Protein AF-A0A930QMU8-F1 (afdb_monomer_lite)

Structure (mmCIF, N/CA/C/O backbone):
data_AF-A0A930QMU8-F1
#
_entry.id   AF-A0A930QMU8-F1
#
loop_
_atom_site.group_PDB
_atom_site.id
_atom_site.type_symbol
_atom_site.label_atom_id
_atom_site.label_alt_id
_atom_site.label_comp_id
_atom_site.label_asym_id
_atom_site.label_entity_id
_atom_site.label_seq_id
_atom_site.pdbx_PDB_ins_code
_atom_site.Cartn_x
_atom_site.Cartn_y
_atom_site.Cartn_z
_atom_site.occupancy
_atom_site.B_iso_or_equiv
_atom_site.auth_seq_id
_atom_site.auth_comp_id
_atom_site.auth_asym_id
_atom_site.auth_atom_id
_atom_site.pdbx_PDB_model_num
ATOM 1 N N . MET A 1 1 ? -9.863 -10.937 33.367 1.00 76.50 1 MET A N 1
ATOM 2 C CA . MET A 1 1 ? -9.272 -10.587 32.060 1.00 76.50 1 MET A CA 1
ATOM 3 C C . MET A 1 1 ? -10.043 -9.391 31.533 1.00 76.50 1 MET A C 1
ATOM 5 O O . MET A 1 1 ? -11.258 -9.501 31.423 1.00 76.50 1 MET A O 1
ATOM 9 N N . LYS A 1 2 ? -9.387 -8.244 31.334 1.00 84.69 2 LYS A N 1
ATOM 10 C CA . LYS A 1 2 ? -10.024 -7.022 30.831 1.00 84.69 2 LYS A CA 1
ATOM 11 C C . LYS A 1 2 ? -9.642 -6.863 29.361 1.00 84.69 2 LYS A C 1
ATOM 13 O O . LYS A 1 2 ? -8.486 -7.066 29.008 1.00 84.69 2 LYS A O 1
ATOM 18 N N . VAL A 1 3 ? -10.620 -6.569 28.519 1.00 88.62 3 VAL A N 1
ATOM 19 C CA . VAL A 1 3 ? -10.433 -6.342 27.082 1.00 88.62 3 VAL A CA 1
ATOM 20 C C . VAL A 1 3 ? -11.016 -4.988 26.738 1.00 88.62 3 VAL A C 1
ATOM 22 O O . VAL A 1 3 ? -12.001 -4.564 27.347 1.00 88.62 3 VAL A O 1
ATOM 25 N N . THR A 1 4 ? -10.403 -4.316 25.776 1.00 89.75 4 THR A N 1
ATOM 26 C CA . THR A 1 4 ? -10.909 -3.053 25.254 1.00 89.75 4 THR A CA 1
ATOM 27 C C . THR A 1 4 ? -11.528 -3.330 23.887 1.00 89.75 4 THR A C 1
ATOM 29 O O . THR A 1 4 ? -10.962 -4.058 23.074 1.00 89.75 4 THR A O 1
ATOM 32 N N . VAL A 1 5 ? -12.727 -2.806 23.639 1.00 89.19 5 VAL A N 1
ATOM 33 C CA . VAL A 1 5 ? -13.480 -3.058 22.402 1.00 89.19 5 VAL A CA 1
ATOM 34 C C . VAL A 1 5 ? -13.611 -1.754 21.634 1.00 89.19 5 VAL A C 1
ATOM 36 O O . VAL A 1 5 ? -13.987 -0.734 22.209 1.00 89.19 5 VAL A O 1
ATOM 39 N N . ILE A 1 6 ? -13.307 -1.800 20.341 1.00 91.62 6 ILE A N 1
ATOM 40 C CA . ILE A 1 6 ? -13.566 -0.722 19.390 1.00 91.62 6 ILE A CA 1
ATOM 41 C C . ILE A 1 6 ? -14.872 -1.081 18.682 1.00 91.62 6 ILE A C 1
ATOM 43 O O . ILE A 1 6 ? -14.968 -2.140 18.059 1.00 91.62 6 ILE A O 1
ATOM 47 N N . TYR A 1 7 ? -15.880 -0.227 18.812 1.00 91.06 7 TYR A N 1
ATOM 48 C CA . TYR A 1 7 ? -17.213 -0.435 18.253 1.00 91.06 7 TYR A CA 1
ATOM 49 C C . TYR A 1 7 ? -17.756 0.869 17.670 1.00 91.06 7 TYR A C 1
ATOM 51 O O . TYR A 1 7 ? -17.341 1.958 18.078 1.00 91.06 7 TYR A O 1
ATOM 59 N N . ASP A 1 8 ? -18.669 0.750 16.714 1.00 91.19 8 ASP A N 1
ATOM 60 C CA . ASP A 1 8 ? -19.448 1.872 16.207 1.00 91.19 8 ASP A CA 1
ATOM 61 C C . ASP A 1 8 ? -20.480 2.272 17.269 1.00 91.19 8 ASP A C 1
ATOM 63 O O . ASP A 1 8 ? -21.338 1.478 17.656 1.00 91.19 8 ASP A O 1
ATOM 67 N N . SER A 1 9 ? -20.394 3.499 17.781 1.00 89.50 9 SER A N 1
ATOM 68 C CA . SER A 1 9 ? -21.301 3.978 18.828 1.00 89.50 9 SER A CA 1
ATOM 69 C C . SER A 1 9 ? -22.716 4.285 18.329 1.00 89.50 9 SER A C 1
ATOM 71 O O . SER A 1 9 ? -23.627 4.392 19.149 1.00 89.50 9 SER A O 1
ATOM 73 N N . GLY A 1 10 ? -22.915 4.429 17.016 1.00 93.12 10 GLY A N 1
ATOM 74 C CA . GLY A 1 10 ? -24.215 4.655 16.393 1.00 93.12 10 GLY A CA 1
ATOM 75 C C . GLY A 1 10 ? -24.989 3.363 16.139 1.00 93.12 10 GLY A C 1
ATOM 76 O O . GLY A 1 10 ? -26.195 3.327 16.377 1.00 93.12 10 GLY A O 1
ATOM 77 N N . THR A 1 11 ? -24.314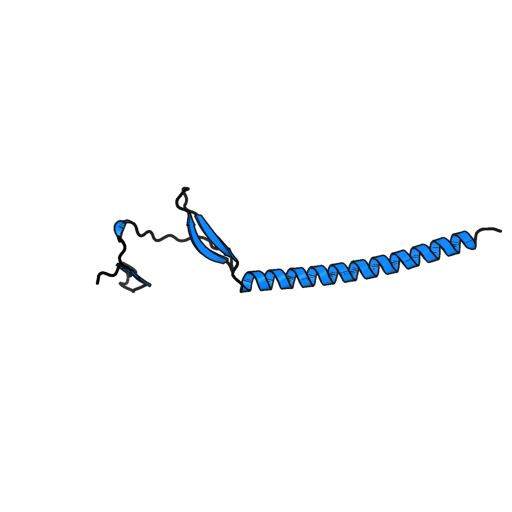 2.305 15.680 1.00 94.00 11 THR A N 1
ATOM 78 C CA . THR A 1 11 ? -24.962 1.014 15.363 1.00 94.00 11 THR A CA 1
ATOM 79 C C . THR A 1 11 ? -24.779 -0.047 16.447 1.00 94.00 11 THR A C 1
ATOM 81 O O . THR A 1 11 ? -25.610 -0.944 16.576 1.00 94.00 11 THR A O 1
ATOM 84 N N . GLY A 1 12 ? -23.721 0.058 17.252 1.00 89.94 12 GLY A N 1
ATOM 85 C CA . GLY A 1 12 ? -23.296 -0.977 18.194 1.00 89.94 12 GLY A CA 1
ATOM 86 C C . GLY A 1 12 ? -22.431 -2.074 17.563 1.00 89.94 12 GLY A C 1
ATOM 87 O O . GLY A 1 12 ? -22.099 -3.041 18.252 1.00 89.94 12 GLY A O 1
ATOM 88 N N . ASP A 1 13 ? -22.051 -1.946 16.288 1.00 92.56 13 ASP A N 1
ATOM 89 C CA . ASP A 1 13 ? -21.262 -2.962 15.592 1.00 92.56 13 ASP A CA 1
ATOM 90 C C . ASP A 1 13 ? -19.831 -3.032 16.129 1.00 92.56 13 ASP A C 1
ATOM 92 O O . ASP A 1 13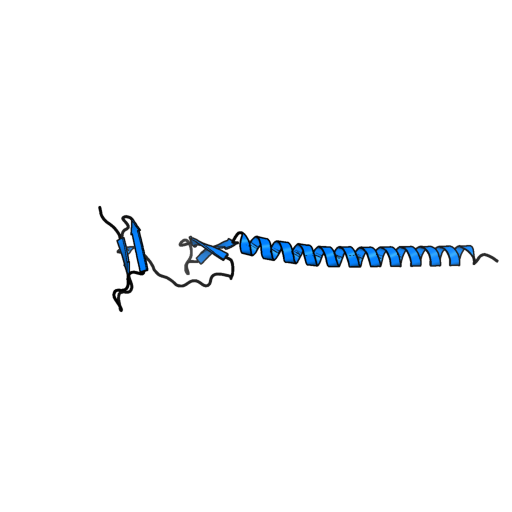 ? -19.130 -2.027 16.269 1.00 92.56 13 ASP A O 1
ATOM 96 N N . MET A 1 14 ? -19.366 -4.249 16.409 1.00 91.19 14 MET A N 1
ATOM 97 C CA . MET A 1 14 ? -17.995 -4.481 16.852 1.00 91.19 14 MET A CA 1
ATOM 98 C C . MET A 1 14 ? -17.031 -4.373 15.665 1.00 91.19 14 MET A C 1
ATOM 100 O O . MET A 1 14 ? -17.131 -5.140 14.710 1.00 91.19 14 MET A O 1
ATOM 104 N N . LEU A 1 15 ? -16.052 -3.471 15.762 1.00 90.56 15 LEU A N 1
ATOM 105 C CA . LEU A 1 15 ? -15.022 -3.268 14.738 1.00 90.56 15 LEU A CA 1
ATOM 106 C C . LEU A 1 15 ? -13.759 -4.080 15.042 1.00 90.56 15 LEU A C 1
ATOM 108 O O . LEU A 1 15 ? -13.197 -4.721 14.158 1.00 90.56 15 LEU A O 1
ATOM 112 N N . ALA A 1 16 ? -13.301 -4.055 16.298 1.00 90.25 16 ALA A N 1
ATOM 113 C CA . ALA A 1 16 ? -12.117 -4.791 16.731 1.00 90.25 16 ALA A CA 1
ATOM 114 C C . ALA A 1 16 ? -12.098 -5.020 18.247 1.00 90.25 16 ALA A C 1
ATOM 116 O O . ALA A 1 16 ? -12.625 -4.230 19.029 1.00 90.25 16 ALA A O 1
ATOM 117 N N . THR A 1 17 ? -11.421 -6.086 18.672 1.00 89.44 17 THR A N 1
ATOM 118 C CA . THR A 1 17 ? -11.080 -6.320 20.082 1.00 89.44 17 THR A CA 1
ATOM 119 C C . THR A 1 17 ? -9.582 -6.115 20.260 1.00 89.44 17 THR A C 1
ATOM 121 O O . THR A 1 17 ? -8.784 -6.684 19.518 1.00 89.44 17 THR A O 1
ATOM 124 N N . VAL A 1 18 ? -9.193 -5.315 21.244 1.00 88.44 18 VAL A N 1
ATOM 125 C CA . VAL A 1 18 ? -7.798 -5.075 21.621 1.00 88.44 18 VAL A CA 1
ATOM 126 C C . VAL A 1 18 ? -7.559 -5.537 23.058 1.00 88.44 18 VAL A C 1
ATOM 128 O O . VAL A 1 18 ? -8.491 -5.723 23.846 1.00 88.44 18 VAL A O 1
ATOM 131 N N . GLY A 1 19 ? -6.287 -5.766 23.391 1.00 87.81 19 GLY A N 1
ATOM 132 C CA . GLY A 1 19 ? -5.871 -6.063 24.761 1.00 87.81 19 GLY A CA 1
ATOM 133 C C . GLY A 1 19 ? -6.203 -4.925 25.732 1.00 87.81 19 GLY A C 1
ATOM 134 O O . GLY A 1 19 ? -6.834 -3.931 25.370 1.00 87.81 19 GLY A O 1
ATOM 135 N N . GLU A 1 20 ? -5.773 -5.063 26.984 1.00 90.56 20 GLU A N 1
ATOM 136 C CA . GLU A 1 20 ? -6.025 -4.043 28.001 1.00 90.56 20 GLU A CA 1
ATOM 137 C C . GLU A 1 20 ? -5.359 -2.707 27.627 1.00 90.56 20 GLU A C 1
ATOM 139 O O . GLU A 1 20 ? -4.143 -2.543 27.708 1.00 90.56 20 GLU A O 1
ATOM 144 N N . HIS A 1 21 ? -6.184 -1.745 27.213 1.00 88.44 21 HIS A N 1
ATOM 145 C CA . HIS A 1 21 ? -5.778 -0.385 26.867 1.00 88.44 21 HIS A CA 1
ATOM 146 C C . HIS A 1 21 ? -6.748 0.640 27.454 1.00 88.44 21 HIS A C 1
ATOM 148 O O . HIS A 1 21 ? -7.940 0.361 27.592 1.00 88.44 21 HIS A O 1
ATOM 154 N N . ASN A 1 22 ? -6.246 1.838 27.776 1.00 89.19 22 ASN A N 1
ATOM 155 C CA . ASN A 1 22 ? -7.085 2.937 28.250 1.00 89.19 22 ASN A CA 1
ATOM 156 C C . ASN A 1 22 ? -7.941 3.475 27.082 1.00 89.19 22 ASN A C 1
ATOM 158 O O . ASN A 1 22 ? -7.371 4.039 26.148 1.00 89.19 22 ASN A O 1
ATOM 162 N N . PRO A 1 23 ? -9.279 3.333 27.113 1.00 85.88 23 PRO A N 1
ATOM 163 C CA . PRO A 1 23 ? -10.139 3.807 26.032 1.00 85.88 23 PRO A CA 1
ATOM 164 C C . PRO A 1 23 ? -10.113 5.333 25.854 1.00 85.88 23 PRO A C 1
ATOM 166 O O . PRO A 1 23 ? -10.367 5.802 24.752 1.00 85.88 23 PRO A O 1
ATOM 169 N N . GLU A 1 24 ? -9.751 6.110 26.881 1.00 88.00 24 GLU A N 1
ATOM 170 C CA . GLU A 1 24 ? -9.714 7.583 26.814 1.00 88.00 24 GLU A CA 1
ATOM 171 C C . GLU A 1 24 ? -8.622 8.131 25.884 1.00 88.00 24 GLU A C 1
ATOM 173 O O . GLU A 1 24 ? -8.708 9.268 25.425 1.00 88.00 24 GLU A O 1
ATOM 178 N N . VAL A 1 25 ? -7.584 7.336 25.599 1.00 88.06 25 VAL A N 1
ATOM 179 C CA . VAL A 1 25 ? -6.469 7.739 24.723 1.00 88.06 25 VAL A CA 1
ATOM 180 C C . VAL A 1 25 ? -6.534 7.096 23.339 1.00 88.06 25 VAL A C 1
ATOM 182 O O . VAL A 1 25 ? -5.700 7.397 22.484 1.00 88.06 25 VAL A O 1
ATOM 185 N N . ILE A 1 26 ? -7.513 6.219 23.096 1.00 87.44 26 ILE A N 1
ATOM 186 C CA . ILE A 1 26 ? -7.730 5.620 21.779 1.00 87.44 26 ILE A CA 1
ATOM 187 C C . ILE A 1 26 ? -8.337 6.689 20.872 1.00 87.44 26 ILE A C 1
ATOM 189 O O . ILE A 1 26 ? -9.413 7.218 21.139 1.00 87.44 26 ILE A O 1
ATOM 193 N N . LYS A 1 27 ? -7.640 7.003 19.779 1.00 85.31 27 LYS A N 1
ATOM 194 C CA . LYS A 1 27 ? -8.106 7.938 18.754 1.00 85.31 27 LYS A CA 1
ATOM 195 C C . LYS A 1 27 ? -8.393 7.176 17.466 1.00 85.31 27 LYS A C 1
ATOM 197 O O . LYS A 1 27 ? -7.569 6.376 17.029 1.00 85.31 27 LYS A O 1
ATOM 202 N N . ALA A 1 28 ? -9.531 7.467 16.848 1.00 85.19 28 ALA A N 1
ATOM 203 C CA . ALA A 1 28 ? -9.851 7.042 15.493 1.00 85.19 28 ALA A CA 1
ATOM 204 C C . ALA A 1 28 ? -9.714 8.248 14.558 1.00 85.19 28 ALA A C 1
ATOM 206 O O . ALA A 1 28 ? -10.242 9.322 14.843 1.00 85.19 28 ALA A O 1
ATOM 207 N N . ALA A 1 29 ? -8.978 8.081 13.464 1.00 86.50 29 ALA A N 1
ATOM 208 C CA . ALA A 1 29 ? -8.796 9.102 12.441 1.00 86.50 29 ALA A CA 1
ATOM 209 C C . ALA A 1 29 ? -8.668 8.433 11.070 1.00 86.50 29 ALA A C 1
ATOM 211 O O . ALA A 1 29 ? -8.205 7.296 10.972 1.00 86.50 29 ALA A O 1
ATOM 212 N N . SER A 1 30 ? -9.088 9.146 10.027 1.00 86.31 30 SER A N 1
ATOM 213 C CA . SER A 1 30 ? -8.901 8.721 8.639 1.00 86.31 30 SER A CA 1
ATOM 214 C C . SER A 1 30 ? -7.633 9.357 8.088 1.00 86.31 30 SER A C 1
ATOM 216 O O . SER A 1 30 ? -7.410 10.552 8.277 1.00 86.31 30 SER A O 1
ATOM 218 N N . PHE A 1 31 ? -6.816 8.560 7.409 1.00 87.12 31 PHE A N 1
ATOM 219 C CA . PHE A 1 31 ? -5.591 9.011 6.761 1.00 87.12 31 PHE A CA 1
ATOM 220 C C . PHE A 1 31 ? -5.619 8.581 5.300 1.00 87.12 31 PHE A C 1
ATOM 222 O O . PHE A 1 31 ? -6.077 7.481 4.990 1.00 87.12 31 PHE A O 1
ATOM 229 N N . GLU A 1 32 ? -5.104 9.428 4.415 1.00 84.50 32 GLU A N 1
ATOM 230 C CA . GLU A 1 32 ? -4.827 9.026 3.039 1.00 84.50 32 GLU A CA 1
ATOM 231 C C . GLU A 1 32 ? -3.585 8.129 3.035 1.00 84.50 32 GLU A C 1
ATOM 233 O O . GLU A 1 32 ? -2.517 8.519 3.513 1.00 84.50 32 GLU A O 1
ATOM 238 N N . VAL A 1 33 ? -3.737 6.905 2.532 1.00 83.50 33 VAL A N 1
ATOM 239 C CA . VAL A 1 33 ? -2.663 5.912 2.441 1.00 83.50 33 VAL A CA 1
ATOM 240 C C . VAL A 1 33 ? -2.447 5.599 0.962 1.00 83.50 33 VAL A C 1
ATOM 242 O O . VAL A 1 33 ? -3.424 5.282 0.283 1.00 83.50 33 VAL A O 1
ATOM 245 N N . PRO A 1 34 ? -1.208 5.683 0.445 1.00 79.94 34 PRO A N 1
ATOM 246 C CA . PRO A 1 34 ? -0.921 5.322 -0.938 1.00 79.94 34 PRO A CA 1
ATOM 247 C C . PRO A 1 34 ? -1.287 3.865 -1.241 1.00 79.94 34 PRO A C 1
ATOM 249 O O . PRO A 1 34 ? -1.067 2.976 -0.413 1.00 79.94 34 PRO A O 1
ATOM 252 N N . ASP A 1 35 ? -1.781 3.609 -2.451 1.00 76.19 35 ASP A N 1
ATOM 253 C CA . ASP A 1 35 ? -2.113 2.254 -2.889 1.00 76.19 35 ASP A CA 1
ATOM 254 C C . ASP A 1 35 ? -0.900 1.322 -2.805 1.00 76.19 35 ASP A C 1
ATOM 256 O O . ASP A 1 35 ? 0.216 1.645 -3.221 1.00 76.19 35 ASP A O 1
ATOM 260 N N . GLY A 1 36 ? -1.127 0.133 -2.247 1.00 74.50 36 GLY A N 1
ATOM 261 C CA . GLY A 1 36 ? -0.076 -0.861 -2.038 1.00 74.50 36 GLY A CA 1
ATOM 262 C C . GLY A 1 36 ? 0.860 -0.565 -0.861 1.00 74.50 36 GLY A C 1
ATOM 263 O O . GLY A 1 36 ? 1.802 -1.336 -0.654 1.00 74.50 36 GLY A O 1
ATOM 264 N N . ALA A 1 37 ? 0.604 0.487 -0.077 1.00 84.44 37 ALA A N 1
ATOM 265 C CA . ALA A 1 37 ? 1.311 0.761 1.167 1.00 84.44 37 ALA A CA 1
ATOM 266 C C . ALA A 1 37 ? 0.561 0.188 2.383 1.00 84.44 37 ALA A C 1
ATOM 268 O O . ALA A 1 37 ? -0.668 0.192 2.455 1.00 84.44 37 ALA A O 1
ATOM 269 N N . ARG A 1 38 ? 1.314 -0.303 3.369 1.00 85.50 38 ARG A N 1
ATOM 270 C CA . ARG A 1 38 ? 0.796 -0.745 4.668 1.00 85.50 38 ARG A CA 1
ATOM 271 C C . ARG A 1 38 ? 1.056 0.336 5.708 1.00 85.50 38 ARG A C 1
ATOM 273 O O . ARG A 1 38 ? 2.177 0.823 5.801 1.00 85.50 38 ARG A O 1
ATOM 280 N N . VAL A 1 39 ? 0.059 0.660 6.531 1.00 87.25 39 VAL A N 1
ATOM 281 C CA . VAL A 1 39 ? 0.257 1.514 7.713 1.00 87.25 39 VAL A CA 1
ATOM 282 C C . VAL A 1 39 ? 0.972 0.712 8.796 1.00 87.25 39 VAL A C 1
ATOM 284 O O . VAL A 1 39 ? 0.454 -0.300 9.262 1.00 87.25 39 VAL A O 1
ATOM 287 N N . ASP A 1 40 ? 2.148 1.174 9.214 1.00 86.62 40 ASP A N 1
ATOM 288 C CA . ASP A 1 40 ? 2.907 0.547 10.299 1.00 86.62 40 ASP A CA 1
ATOM 289 C C . ASP A 1 40 ? 2.665 1.250 11.636 1.00 86.62 40 ASP A C 1
ATOM 291 O O . ASP A 1 40 ? 2.595 0.604 12.682 1.00 86.62 40 ASP A O 1
ATOM 295 N N . ARG A 1 41 ? 2.545 2.585 11.618 1.00 87.81 41 ARG A N 1
ATOM 296 C CA . ARG A 1 41 ? 2.316 3.407 12.815 1.00 87.81 41 ARG A CA 1
ATOM 297 C C . ARG A 1 41 ? 1.754 4.781 12.448 1.00 87.81 41 ARG A C 1
ATOM 299 O O . ARG A 1 41 ? 1.947 5.251 11.334 1.00 87.81 41 ARG A O 1
ATOM 306 N N . VAL A 1 42 ? 1.140 5.460 13.413 1.00 88.12 42 VAL A N 1
ATOM 307 C CA . VAL A 1 42 ? 0.849 6.902 13.351 1.00 88.12 42 VAL A CA 1
ATOM 308 C C . VAL A 1 42 ? 1.941 7.676 14.097 1.00 88.12 42 VAL A C 1
ATOM 310 O O . VAL A 1 42 ? 2.219 7.398 15.265 1.00 88.12 42 VAL A O 1
ATOM 313 N N . ASP A 1 43 ? 2.580 8.629 13.425 1.00 87.88 43 ASP A N 1
ATOM 314 C CA . ASP A 1 43 ? 3.467 9.613 14.040 1.00 87.88 43 ASP A CA 1
ATOM 315 C C . ASP A 1 43 ? 2.634 10.735 14.676 1.00 87.88 43 ASP A C 1
ATOM 317 O O . ASP A 1 43 ? 1.914 11.472 14.001 1.00 87.88 43 ASP A O 1
ATOM 321 N N . VAL A 1 44 ? 2.735 10.832 16.001 1.00 89.12 44 VAL A N 1
ATOM 322 C CA . VAL A 1 44 ? 2.024 11.808 16.840 1.00 89.12 44 VAL A CA 1
ATOM 323 C C . VAL A 1 44 ? 2.905 12.995 17.242 1.00 89.12 44 VAL A C 1
ATOM 325 O O . VAL A 1 44 ? 2.497 13.819 18.052 1.00 89.12 44 VAL A O 1
ATOM 328 N N . SER A 1 45 ? 4.135 13.083 16.721 1.00 86.25 45 SER A N 1
ATOM 329 C CA . SER A 1 45 ? 5.068 14.168 17.057 1.00 86.25 45 SER A CA 1
ATOM 330 C C . SER A 1 45 ? 4.707 15.512 16.416 1.00 86.25 45 SER A C 1
ATOM 332 O O . SER A 1 45 ? 5.215 16.550 16.841 1.00 86.25 45 SER A O 1
ATOM 334 N N . LYS A 1 46 ? 3.845 15.504 15.393 1.00 83.56 46 LYS A N 1
ATOM 335 C CA . LYS A 1 46 ? 3.416 16.680 14.627 1.00 83.56 46 LYS A CA 1
ATOM 336 C C . LYS A 1 46 ? 1.894 16.731 14.557 1.00 83.56 46 LYS A C 1
ATOM 338 O O . LYS A 1 46 ? 1.252 15.687 14.512 1.00 83.56 46 LYS A O 1
ATOM 343 N N . GLU A 1 47 ? 1.334 17.937 14.488 1.00 82.75 47 GLU A N 1
ATOM 344 C CA . GLU A 1 47 ? -0.075 18.158 14.152 1.00 82.75 47 GLU A CA 1
ATOM 345 C C . GLU A 1 47 ? -0.181 18.819 12.762 1.00 82.75 47 GLU A C 1
ATOM 347 O O . GLU A 1 47 ? 0.454 19.855 12.545 1.00 82.75 47 GLU A O 1
ATOM 352 N N . PRO A 1 48 ? -0.948 18.249 11.810 1.00 81.12 48 PRO A N 1
ATOM 353 C CA . PRO A 1 48 ? -1.729 17.014 11.931 1.00 81.12 48 PRO A CA 1
ATOM 354 C C . PRO A 1 48 ? -0.839 15.762 12.037 1.00 81.12 48 PRO A C 1
ATOM 356 O O . PRO A 1 48 ? 0.251 15.722 11.465 1.00 81.12 48 PRO A O 1
ATOM 359 N N . HIS A 1 49 ? -1.314 14.745 12.769 1.00 86.94 49 HIS A N 1
ATOM 360 C CA . HIS A 1 49 ? -0.643 13.443 12.839 1.00 86.94 49 HIS A CA 1
ATOM 361 C C . HIS A 1 49 ? -0.464 12.865 11.429 1.00 86.94 49 HIS A C 1
ATOM 363 O O . HIS A 1 49 ? -1.337 13.030 10.574 1.00 86.94 49 HIS A O 1
ATOM 369 N N . THR A 1 50 ? 0.625 12.136 11.199 1.00 87.12 50 THR A N 1
ATOM 370 C CA . THR A 1 50 ? 0.908 11.513 9.898 1.00 87.12 50 THR A CA 1
ATOM 371 C C . THR A 1 50 ? 1.044 10.003 10.026 1.00 87.12 50 THR A C 1
ATOM 373 O O . THR A 1 50 ? 1.433 9.480 11.068 1.00 87.12 50 THR A O 1
ATOM 376 N N . VAL A 1 51 ? 0.713 9.267 8.965 1.00 89.12 51 VAL A N 1
ATOM 377 C CA . VAL A 1 51 ? 0.939 7.818 8.915 1.00 89.12 51 VAL A CA 1
ATOM 378 C C . VAL A 1 51 ? 2.351 7.517 8.436 1.00 89.12 51 VAL A C 1
ATOM 380 O O . VAL A 1 51 ? 2.841 8.101 7.473 1.00 89.12 51 VAL A O 1
ATOM 383 N N . VAL A 1 52 ? 3.000 6.580 9.115 1.00 85.50 52 VAL A N 1
ATOM 384 C CA . VAL A 1 52 ? 4.229 5.943 8.655 1.00 85.50 52 VAL A CA 1
ATOM 385 C C . VAL A 1 52 ? 3.821 4.681 7.917 1.00 85.50 52 VAL A C 1
ATOM 387 O O . VAL A 1 52 ? 3.188 3.790 8.495 1.00 85.50 52 VAL A O 1
ATOM 390 N N . THR A 1 53 ? 4.163 4.630 6.635 1.00 87.88 53 THR A N 1
ATOM 391 C CA . THR A 1 53 ? 3.779 3.543 5.741 1.00 87.88 53 THR A CA 1
ATOM 392 C C . THR A 1 53 ? 4.999 2.887 5.121 1.00 87.88 53 THR A C 1
ATOM 394 O O . THR A 1 53 ? 5.934 3.586 4.727 1.00 87.88 53 THR A O 1
ATOM 397 N N . SER A 1 54 ? 4.945 1.571 4.949 1.00 84.31 54 SER A N 1
ATOM 398 C CA . SER A 1 54 ? 5.921 0.819 4.160 1.00 84.31 54 SER A CA 1
ATOM 399 C C . SER A 1 54 ? 5.273 0.231 2.916 1.00 84.31 54 SER A C 1
ATOM 401 O O . SER A 1 54 ? 4.092 -0.119 2.921 1.00 84.31 54 SER A O 1
ATOM 403 N N . ASP A 1 55 ? 6.061 0.083 1.854 1.00 81.44 55 ASP A N 1
ATOM 404 C CA . ASP A 1 55 ? 5.646 -0.685 0.686 1.00 81.44 55 ASP A CA 1
ATOM 405 C C . ASP A 1 55 ? 5.371 -2.148 1.079 1.00 81.44 55 ASP A C 1
ATOM 407 O O . ASP A 1 55 ? 6.091 -2.757 1.876 1.00 81.44 55 ASP A O 1
ATOM 411 N N . THR A 1 56 ? 4.314 -2.726 0.515 1.00 80.69 56 THR A N 1
ATOM 412 C CA . THR A 1 56 ? 4.043 -4.159 0.658 1.00 80.69 56 THR A CA 1
ATOM 413 C C . THR A 1 56 ? 4.972 -4.964 -0.255 1.00 80.69 56 THR A C 1
ATOM 415 O O . THR A 1 56 ? 5.376 -4.470 -1.306 1.00 80.69 56 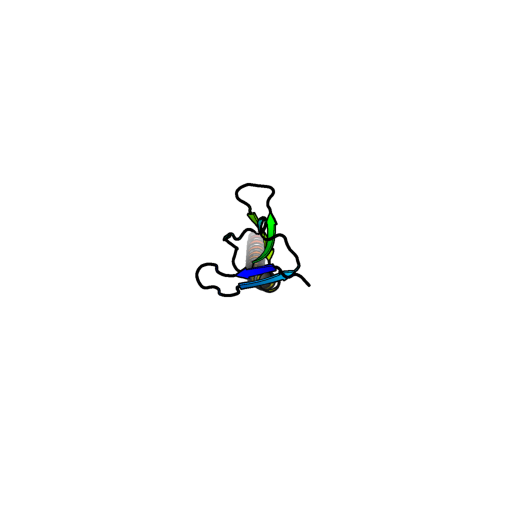THR A O 1
ATOM 418 N N . PRO A 1 57 ? 5.281 -6.238 0.059 1.00 79.94 57 PRO A N 1
ATOM 419 C CA . PRO A 1 57 ? 6.066 -7.081 -0.846 1.00 79.94 57 PRO A CA 1
ATOM 420 C C . PRO A 1 57 ? 5.507 -7.100 -2.276 1.00 79.94 57 PRO A C 1
ATOM 422 O O . PRO A 1 57 ? 6.267 -7.050 -3.235 1.00 79.94 57 PRO A O 1
ATOM 425 N N . VAL A 1 58 ? 4.176 -7.085 -2.411 1.00 80.75 58 VAL A N 1
ATOM 426 C CA . VAL A 1 58 ? 3.483 -7.029 -3.704 1.00 80.75 58 VAL A CA 1
ATOM 427 C C . VAL A 1 58 ? 3.737 -5.703 -4.426 1.00 80.75 58 VAL A C 1
ATOM 429 O O . VAL A 1 58 ? 4.069 -5.724 -5.610 1.00 80.75 58 VAL A O 1
ATOM 432 N N . SER A 1 59 ? 3.632 -4.554 -3.744 1.00 80.38 59 SER A N 1
ATOM 433 C CA . SER A 1 59 ? 3.890 -3.255 -4.384 1.00 80.38 59 SER A CA 1
ATOM 434 C C . SER A 1 59 ? 5.351 -3.107 -4.815 1.00 80.38 59 SER A C 1
ATOM 436 O O . SER A 1 59 ? 5.621 -2.544 -5.876 1.00 80.38 59 SER A O 1
ATOM 438 N N . ILE A 1 60 ? 6.288 -3.670 -4.044 1.00 82.12 60 ILE A N 1
ATOM 439 C CA . ILE A 1 60 ? 7.707 -3.726 -4.415 1.00 82.12 60 ILE A CA 1
ATOM 440 C C . ILE A 1 60 ? 7.887 -4.566 -5.677 1.00 82.12 60 ILE A C 1
ATOM 442 O O . ILE A 1 60 ? 8.532 -4.101 -6.611 1.00 82.12 60 ILE A O 1
ATOM 446 N N . SER A 1 61 ? 7.307 -5.769 -5.736 1.00 80.50 61 SER A N 1
ATOM 447 C CA . SER A 1 61 ? 7.426 -6.654 -6.901 1.00 80.50 61 SER A CA 1
ATOM 448 C C . SER A 1 61 ? 6.900 -6.006 -8.182 1.00 80.50 61 SER A C 1
ATOM 450 O O . SER A 1 61 ? 7.603 -6.026 -9.187 1.00 80.50 61 SER A O 1
ATOM 452 N N . VAL A 1 62 ? 5.731 -5.357 -8.131 1.00 84.31 62 VAL A N 1
ATOM 453 C CA . VAL A 1 62 ? 5.152 -4.655 -9.293 1.00 84.31 62 VAL A CA 1
ATOM 454 C C . VAL A 1 62 ? 6.064 -3.522 -9.774 1.00 84.31 62 VAL A C 1
ATOM 456 O O . VAL A 1 62 ? 6.328 -3.401 -10.970 1.00 84.31 62 VAL A O 1
ATOM 459 N N . LYS A 1 63 ? 6.595 -2.705 -8.852 1.00 84.50 63 LYS A N 1
ATOM 460 C CA . LYS A 1 63 ? 7.559 -1.643 -9.192 1.00 84.50 63 LYS A CA 1
ATOM 461 C C . LYS A 1 63 ? 8.841 -2.221 -9.806 1.00 84.50 63 LYS A C 1
ATOM 463 O O . LYS A 1 63 ? 9.378 -1.648 -10.752 1.00 84.50 63 LYS A O 1
ATOM 468 N N . LEU A 1 64 ? 9.329 -3.348 -9.282 1.00 88.88 64 LEU A N 1
ATOM 469 C CA . LEU A 1 64 ? 10.539 -4.012 -9.771 1.00 88.88 64 LEU A CA 1
ATOM 470 C C . LEU A 1 64 ? 10.357 -4.566 -11.187 1.00 88.88 64 LEU A C 1
ATOM 472 O O . LEU A 1 64 ? 11.238 -4.384 -12.020 1.00 88.88 64 LEU A O 1
ATOM 476 N N . GLU A 1 65 ? 9.224 -5.209 -11.469 1.00 89.12 65 GLU A N 1
ATOM 477 C CA . GLU A 1 65 ? 8.906 -5.727 -12.804 1.00 89.12 65 GLU A CA 1
ATOM 478 C C . GLU A 1 65 ? 8.817 -4.599 -13.835 1.00 89.12 65 GLU A C 1
ATOM 480 O O . GLU A 1 65 ? 9.461 -4.682 -14.881 1.00 89.12 65 GLU A O 1
ATOM 485 N N . ALA A 1 66 ? 8.130 -3.501 -13.503 1.00 89.94 66 ALA A N 1
ATOM 486 C CA . ALA A 1 66 ? 8.048 -2.332 -14.377 1.00 89.94 66 ALA A CA 1
ATOM 487 C C . ALA A 1 66 ? 9.437 -1.750 -14.707 1.00 89.94 66 ALA A C 1
ATOM 489 O O . ALA A 1 66 ? 9.745 -1.497 -15.872 1.00 89.94 66 ALA A O 1
ATOM 490 N N . LEU A 1 67 ? 10.307 -1.605 -13.699 1.00 91.31 67 LEU A N 1
ATOM 491 C CA . LEU A 1 67 ? 11.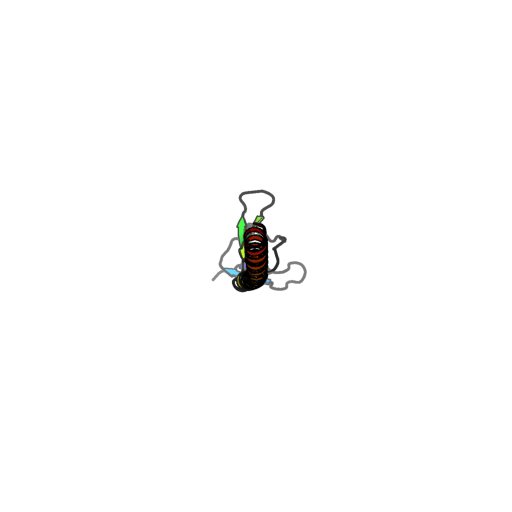685 -1.135 -13.890 1.00 91.31 67 LEU A CA 1
ATOM 492 C C . LEU A 1 67 ? 12.538 -2.116 -14.705 1.00 91.31 67 LEU A C 1
ATOM 494 O O . LEU A 1 67 ? 13.414 -1.698 -15.463 1.00 91.31 67 LEU A O 1
ATOM 498 N N . ILE A 1 68 ? 12.325 -3.425 -14.553 1.00 94.06 68 ILE A N 1
ATOM 499 C CA . ILE A 1 68 ? 13.026 -4.442 -15.348 1.00 94.06 68 ILE A CA 1
ATOM 500 C C . ILE A 1 68 ? 12.626 -4.330 -16.820 1.00 94.06 68 ILE A C 1
ATOM 502 O O . ILE A 1 68 ? 13.498 -4.399 -17.689 1.00 94.06 68 ILE A O 1
ATOM 506 N N . ASP A 1 69 ? 11.343 -4.145 -17.111 1.00 93.12 69 ASP A N 1
ATOM 507 C CA . ASP A 1 69 ? 10.854 -4.046 -18.484 1.00 93.12 69 ASP A CA 1
ATOM 508 C C . ASP A 1 69 ? 11.301 -2.747 -19.166 1.00 93.12 69 ASP A C 1
ATOM 510 O O . ASP A 1 69 ? 11.765 -2.784 -20.310 1.00 93.12 69 ASP A O 1
ATOM 514 N N . GLU A 1 70 ? 11.285 -1.622 -18.447 1.00 93.56 70 GLU A N 1
ATOM 515 C CA . GLU A 1 70 ? 11.848 -0.353 -18.924 1.00 93.56 70 GLU A CA 1
ATOM 516 C C . GLU A 1 70 ? 13.351 -0.476 -19.226 1.00 93.56 70 GLU A C 1
ATOM 518 O O . GLU A 1 70 ? 13.827 -0.074 -20.296 1.00 93.56 70 GLU A O 1
ATOM 523 N N . ASN A 1 71 ? 14.114 -1.097 -18.323 1.00 93.75 71 ASN A N 1
ATOM 524 C CA . ASN A 1 71 ? 15.543 -1.318 -18.529 1.00 93.75 71 ASN A CA 1
ATOM 525 C C . ASN A 1 71 ? 15.818 -2.250 -19.713 1.00 93.75 71 ASN A C 1
ATOM 527 O O . ASN A 1 71 ? 16.723 -1.979 -20.501 1.00 93.75 71 ASN A O 1
ATOM 531 N N . LYS A 1 72 ? 15.038 -3.324 -19.893 1.00 95.12 72 LYS A N 1
ATOM 532 C CA . LYS A 1 72 ? 15.158 -4.207 -21.067 1.00 95.12 72 LYS A CA 1
ATOM 533 C C . LYS A 1 72 ? 14.918 -3.444 -22.367 1.00 95.12 72 LYS A C 1
ATOM 535 O O . LYS A 1 72 ? 15.686 -3.613 -23.315 1.00 95.12 72 LYS A O 1
ATOM 540 N N . ALA A 1 73 ? 13.884 -2.603 -22.412 1.00 93.00 73 ALA A N 1
ATOM 541 C CA . ALA A 1 73 ? 13.596 -1.769 -23.575 1.00 93.00 73 ALA A CA 1
ATOM 542 C C . ALA A 1 73 ? 14.758 -0.807 -23.874 1.00 93.00 73 ALA A C 1
ATOM 544 O O . ALA A 1 73 ? 15.200 -0.702 -25.019 1.00 93.00 73 ALA A O 1
ATOM 545 N N . THR A 1 74 ? 15.313 -0.183 -22.835 1.00 93.56 74 THR A N 1
ATOM 546 C CA . THR A 1 74 ? 16.451 0.740 -22.945 1.00 93.56 74 THR A CA 1
ATOM 547 C C . THR A 1 74 ? 17.722 0.035 -23.421 1.00 93.56 74 THR A C 1
ATOM 549 O O . THR A 1 74 ? 18.404 0.524 -24.318 1.00 93.56 74 THR A O 1
ATOM 552 N N . ILE A 1 75 ? 18.034 -1.147 -22.879 1.00 95.00 75 ILE A N 1
ATOM 553 C CA . ILE A 1 75 ? 19.186 -1.954 -23.307 1.00 95.00 75 ILE A CA 1
ATOM 554 C C . ILE A 1 75 ? 19.060 -2.322 -24.784 1.00 95.00 75 ILE A C 1
ATOM 556 O O . ILE A 1 75 ? 20.027 -2.176 -25.528 1.00 95.00 75 ILE A O 1
AT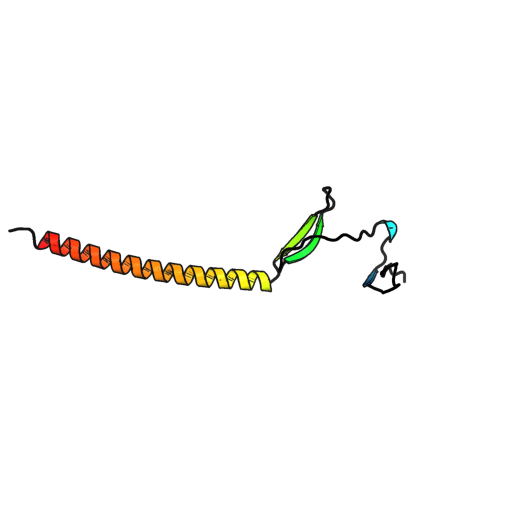OM 560 N N . LYS A 1 76 ? 17.874 -2.756 -25.221 1.00 95.06 76 LYS A N 1
ATOM 561 C CA . LYS A 1 76 ? 17.626 -3.085 -26.626 1.00 95.06 76 LYS A CA 1
ATOM 562 C C . LYS A 1 76 ? 17.835 -1.867 -27.533 1.00 95.06 76 LYS A C 1
ATOM 564 O O . LYS A 1 76 ? 18.557 -1.967 -28.520 1.00 95.06 76 LYS A O 1
ATOM 569 N N . ALA A 1 77 ? 17.267 -0.717 -27.172 1.00 93.81 77 ALA A N 1
ATOM 570 C CA . ALA A 1 77 ? 17.449 0.521 -27.928 1.00 93.81 77 ALA A CA 1
ATOM 571 C C . ALA A 1 77 ? 18.930 0.935 -28.012 1.00 93.81 77 ALA A C 1
ATOM 573 O O . ALA A 1 77 ? 19.413 1.318 -29.076 1.00 93.81 77 ALA A O 1
ATOM 574 N N . ASN A 1 78 ? 19.677 0.795 -26.916 1.00 93.62 78 ASN A N 1
ATOM 575 C CA . ASN A 1 78 ? 21.109 1.083 -26.893 1.00 93.62 78 ASN A CA 1
ATOM 576 C C . ASN A 1 78 ? 21.911 0.109 -27.764 1.00 93.62 78 ASN A C 1
ATOM 578 O O . ASN A 1 78 ? 22.815 0.539 -28.475 1.00 93.62 78 ASN A O 1
ATOM 582 N N . GLN A 1 79 ? 21.582 -1.186 -27.751 1.00 94.44 79 GLN A N 1
ATOM 583 C CA . GLN A 1 79 ? 22.217 -2.178 -28.628 1.00 94.44 79 GLN A CA 1
ATOM 584 C C . GLN A 1 79 ? 22.002 -1.840 -30.107 1.00 94.44 79 GLN A C 1
ATOM 586 O O . GLN A 1 79 ? 22.945 -1.888 -30.895 1.00 94.44 79 GLN A O 1
ATOM 591 N N . GLU A 1 80 ? 20.782 -1.449 -30.479 1.00 93.31 80 GLU A N 1
ATOM 592 C CA . GLU A 1 80 ? 20.458 -1.019 -31.843 1.00 93.31 80 GLU A CA 1
ATOM 593 C C . GLU A 1 80 ? 21.205 0.269 -32.227 1.00 93.31 80 GLU A C 1
ATOM 595 O O . GLU A 1 80 ? 21.741 0.369 -33.333 1.00 93.31 80 GLU A O 1
ATOM 600 N N . ALA A 1 81 ? 21.306 1.234 -31.308 1.00 92.06 81 ALA A N 1
ATOM 601 C CA . ALA A 1 81 ? 22.051 2.471 -31.523 1.00 92.06 81 ALA A CA 1
ATOM 602 C C . ALA A 1 81 ? 23.558 2.229 -31.710 1.00 92.06 81 ALA A C 1
ATOM 604 O O . ALA A 1 81 ? 24.156 2.815 -32.614 1.00 92.06 81 ALA A O 1
ATOM 605 N N . ILE A 1 82 ? 24.159 1.339 -30.910 1.00 93.00 82 ILE A N 1
ATOM 606 C CA . ILE A 1 82 ? 25.571 0.948 -31.038 1.00 93.00 82 ILE A CA 1
ATOM 607 C C . ILE A 1 82 ? 25.811 0.278 -32.393 1.00 93.00 82 ILE A C 1
ATOM 609 O O . ILE A 1 82 ? 26.694 0.703 -33.130 1.00 93.00 82 ILE A O 1
ATOM 613 N N . ALA A 1 83 ? 24.975 -0.688 -32.785 1.00 91.38 83 ALA A N 1
ATOM 614 C CA . ALA A 1 83 ? 25.111 -1.356 -34.080 1.00 91.38 83 ALA A CA 1
ATOM 615 C C . ALA A 1 83 ? 24.983 -0.374 -35.264 1.00 91.38 83 ALA A C 1
ATOM 617 O O . ALA A 1 83 ? 25.706 -0.473 -36.259 1.00 91.38 83 ALA A O 1
ATOM 618 N N . ALA A 1 84 ? 24.084 0.608 -35.159 1.00 90.56 84 ALA A N 1
ATOM 619 C CA . ALA A 1 84 ? 23.950 1.662 -36.159 1.00 90.56 84 ALA A CA 1
ATOM 620 C C . ALA A 1 84 ? 25.173 2.595 -36.194 1.00 90.56 84 ALA A C 1
ATOM 622 O O . ALA A 1 84 ? 25.580 3.037 -37.272 1.00 90.56 84 ALA A O 1
ATOM 623 N N . GLN A 1 85 ? 25.760 2.898 -35.035 1.00 92.19 85 GLN A N 1
ATOM 624 C CA . GLN A 1 85 ? 26.975 3.698 -34.926 1.00 92.19 85 GLN A CA 1
ATOM 625 C C . GLN A 1 85 ? 28.187 2.966 -35.515 1.00 92.19 85 GLN A C 1
ATOM 627 O O . GLN A 1 85 ? 28.923 3.578 -36.287 1.00 92.19 85 GLN A O 1
ATOM 632 N N . ASP A 1 86 ? 28.346 1.670 -35.240 1.00 91.69 86 ASP A N 1
ATOM 633 C CA . ASP A 1 86 ? 29.414 0.839 -35.808 1.00 91.69 86 ASP A CA 1
ATOM 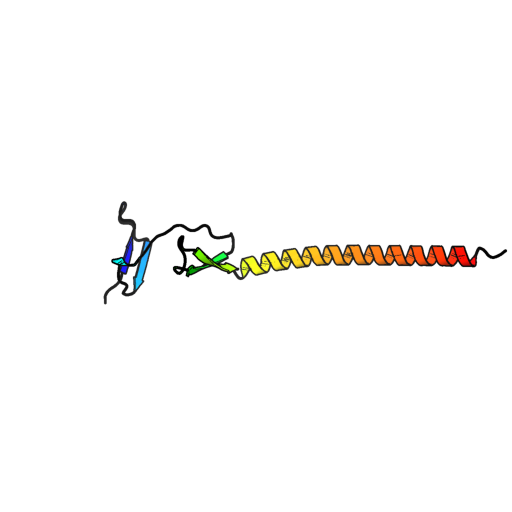634 C C . ASP A 1 86 ? 29.340 0.812 -37.337 1.00 91.69 86 ASP A C 1
ATOM 636 O O . ASP A 1 86 ? 30.344 1.018 -38.019 1.00 91.69 86 ASP A O 1
ATOM 640 N N . LYS A 1 87 ? 28.135 0.656 -37.900 1.00 91.19 87 LYS A N 1
ATOM 641 C CA . LYS A 1 87 ? 27.937 0.724 -39.353 1.00 91.19 87 LYS A CA 1
ATOM 642 C C . LYS A 1 87 ? 28.353 2.084 -39.925 1.00 91.19 87 LYS A C 1
ATOM 644 O O . LYS A 1 87 ? 29.086 2.134 -40.907 1.00 91.19 87 LYS A O 1
ATOM 649 N N . ARG A 1 88 ? 27.922 3.187 -39.300 1.00 90.44 88 ARG A N 1
ATOM 650 C CA . ARG A 1 88 ? 28.294 4.548 -39.731 1.00 90.44 88 ARG A CA 1
ATOM 651 C C . ARG A 1 88 ? 29.801 4.787 -39.656 1.00 90.44 88 ARG A C 1
ATOM 653 O O . ARG A 1 88 ? 30.344 5.463 -40.525 1.00 90.44 88 ARG A O 1
ATOM 660 N N . LEU A 1 89 ? 30.468 4.244 -38.637 1.00 90.94 89 LEU A N 1
ATOM 661 C CA . LEU A 1 89 ? 31.919 4.321 -38.492 1.00 90.94 89 LEU A CA 1
ATOM 662 C C . LEU A 1 89 ? 32.620 3.595 -39.647 1.00 90.94 89 LEU A C 1
ATOM 664 O O . LEU A 1 89 ? 33.518 4.162 -40.264 1.00 90.94 89 LEU A O 1
ATOM 668 N N . LEU A 1 90 ? 32.186 2.374 -39.969 1.00 89.56 90 LEU A N 1
ATOM 669 C CA . LEU A 1 90 ? 32.744 1.597 -41.079 1.00 89.56 90 LEU A CA 1
ATOM 670 C C . LEU A 1 90 ? 32.548 2.299 -42.430 1.00 89.56 90 LEU A C 1
ATOM 672 O O . LEU A 1 90 ? 33.492 2.379 -43.215 1.00 89.56 90 LEU A O 1
ATOM 676 N N . ASP A 1 91 ? 31.365 2.862 -42.683 1.00 90.00 91 ASP A N 1
ATOM 677 C CA . ASP A 1 91 ? 31.078 3.611 -43.913 1.00 90.00 91 ASP A CA 1
ATOM 678 C C . ASP A 1 91 ? 31.962 4.871 -44.033 1.00 90.00 91 ASP A C 1
ATOM 680 O O . ASP A 1 91 ? 32.486 5.176 -45.111 1.00 90.00 91 ASP A O 1
ATOM 684 N N . ALA A 1 92 ? 32.192 5.581 -42.922 1.00 89.56 92 ALA A N 1
ATOM 685 C CA . ALA A 1 92 ? 33.085 6.738 -42.882 1.00 89.56 92 ALA A CA 1
ATOM 686 C C . ALA A 1 92 ? 34.552 6.348 -43.140 1.00 89.56 92 ALA A C 1
ATOM 688 O O . ALA A 1 92 ? 35.231 7.013 -43.922 1.00 89.56 92 ALA A O 1
ATOM 689 N N . ILE A 1 93 ? 35.027 5.251 -42.535 1.00 89.38 93 ILE A N 1
ATOM 690 C CA . ILE A 1 93 ? 36.383 4.723 -42.761 1.00 89.38 93 ILE A CA 1
ATOM 691 C C . ILE A 1 93 ? 36.567 4.327 -44.231 1.00 89.38 93 ILE A C 1
ATOM 693 O O . ILE A 1 93 ? 37.565 4.704 -44.842 1.00 89.38 93 ILE A O 1
ATOM 697 N N . ASN A 1 94 ? 35.598 3.621 -44.822 1.00 84.88 94 ASN A N 1
ATOM 698 C CA . ASN A 1 94 ? 35.661 3.220 -46.228 1.00 84.88 94 ASN A CA 1
ATOM 699 C C . ASN A 1 94 ? 35.709 4.428 -47.169 1.00 84.88 94 ASN A C 1
ATOM 701 O O . ASN A 1 94 ? 36.507 4.434 -48.101 1.00 84.88 94 ASN A O 1
ATOM 705 N N . THR A 1 95 ? 34.913 5.467 -46.895 1.00 87.50 95 THR A N 1
ATOM 706 C CA . THR A 1 95 ? 34.910 6.708 -47.686 1.00 87.50 95 THR A CA 1
ATOM 707 C C . THR A 1 95 ? 36.277 7.399 -47.648 1.00 87.50 95 THR A C 1
ATOM 709 O O . THR A 1 95 ? 36.780 7.812 -48.692 1.00 87.50 95 THR A O 1
ATOM 712 N N . LEU A 1 96 ? 36.904 7.478 -46.467 1.00 84.31 96 LEU A N 1
ATOM 713 C CA . LEU A 1 96 ? 38.240 8.059 -46.295 1.00 84.31 96 LEU A CA 1
ATOM 714 C C . LEU A 1 96 ? 39.327 7.247 -47.015 1.00 84.31 96 LEU A C 1
ATOM 716 O O . LEU A 1 96 ? 40.208 7.841 -47.623 1.00 84.31 96 LEU A O 1
ATOM 720 N N . MET A 1 97 ? 39.254 5.910 -46.997 1.00 77.38 97 MET A N 1
ATOM 721 C CA . MET A 1 97 ? 40.226 5.055 -47.699 1.00 77.38 97 MET A CA 1
ATOM 722 C C . MET A 1 97 ? 40.034 5.016 -49.220 1.00 77.38 97 MET A C 1
ATOM 724 O O . MET A 1 97 ? 40.981 4.736 -49.944 1.00 77.38 97 MET A O 1
ATOM 728 N N . SER A 1 98 ? 38.824 5.287 -49.715 1.00 78.25 98 SER A N 1
ATOM 729 C CA . SER A 1 98 ? 38.550 5.402 -51.155 1.00 78.25 98 SER A CA 1
ATOM 730 C C . SER A 1 98 ? 38.850 6.789 -51.739 1.00 78.25 98 SER A C 1
ATOM 732 O O . SER A 1 98 ? 38.732 6.974 -52.945 1.00 78.25 98 SER A O 1
ATOM 734 N N . GLY A 1 99 ? 39.180 7.766 -50.889 1.00 64.31 99 GLY A N 1
ATOM 735 C CA . GLY A 1 99 ? 39.363 9.175 -51.241 1.00 64.31 99 GLY A CA 1
ATOM 736 C C . GLY A 1 99 ? 40.823 9.625 -51.289 1.00 64.31 99 GLY A C 1
ATOM 737 O O . GLY A 1 99 ? 41.122 10.715 -50.809 1.00 64.31 99 GLY A O 1
ATOM 738 N N . GLU A 1 100 ? 41.712 8.802 -51.844 1.00 55.28 100 GLU A N 1
ATOM 739 C CA . GLU A 1 100 ? 43.085 9.181 -52.206 1.00 55.28 100 GLU A CA 1
ATOM 740 C C . GLU A 1 100 ? 43.400 8.669 -53.629 1.00 55.28 100 GLU A C 1
ATOM 742 O O . GLU A 1 100 ? 44.095 7.676 -53.814 1.00 55.28 100 GLU A O 1
ATOM 747 N N . GLU A 1 101 ? 42.833 9.346 -54.633 1.00 46.41 101 GLU A N 1
ATOM 748 C CA . GLU A 1 101 ? 43.415 9.557 -55.974 1.00 46.41 101 GLU A CA 1
ATOM 749 C C . GLU A 1 101 ? 43.067 10.973 -56.455 1.00 46.41 101 GLU A C 1
ATOM 751 O O . GLU A 1 101 ? 41.872 11.350 -56.392 1.00 46.41 101 GLU A O 1
#

pLDDT: mean 86.86, std 7.28, range [46.41, 95.12]

Sequence (101 aa):
MKVTVIYDSGTGDMLATVGEHNPEVIKAASFEVPDGARVDRVDVSKEPHTVVTSDTPVSISVKLEALIDENKATIKANQEAIAAQDKRLLDAINTLMSGEE

Radius of gyration: 30.63 Å; chains: 1; bounding box: 68×29×88 Å

Foldseek 3Di:
DDKDFDADPVPRHTDDIGHDDDPVPDDDDDDDDDPQWDFPDWAPVDPVIHTDIDHDPVNVVVVVVVVVVVVVVVVVVVVVVVVVVVVVVVVVVVVVVVPDD

Secondary structure (DSSP, 8-state):
---EEEE-TTT--EEEEESS--GGG---------TTEEEEEEE-SSSS-EEEEEE-HHHHHHHHHHHHHHHHHHHHHHHHHHHHHHHHHHHHHHHHHT---